Protein AF-A0A818DA77-F1 (afdb_monomer_lite)

Sequence (125 aa):
MYKDIGKHILSCLNCRKNKPSHRKPDGHLQSIEPPRGVWERLAMDYVGPVRQSKSAVYDNTSTTAAQFVLYDVFMIYGVPSEIITDNGRHFTSSLYTFLLKLADCCHVKTTPYNPQANGQCERQN

Secondary structure (DSSP, 8-state):
-HHHHHHHHHH-HHHHHS-S--SPPPPP--PPPPPSSTTSEEE-----S----TT------HHHHHHIIIIIIIHHH---SEEEE-S-TTTSSHHHHHHHHHTT-EEEEPPTT-GGGGHHHHTT-

pLDDT: mean 78.6, std 11.6, range [49.78, 92.31]

Radius of gyration: 21.3 Å; chains: 1; bounding box: 50×32×62 Å

Structure (mmCIF, N/CA/C/O backbone):
data_AF-A0A818DA77-F1
#
_entry.id   AF-A0A818DA77-F1
#
loop_
_atom_site.group_PDB
_atom_site.id
_atom_site.type_symbol
_atom_site.label_atom_id
_atom_site.label_alt_id
_atom_site.label_comp_id
_atom_site.label_asym_id
_atom_site.label_entity_id
_atom_site.label_seq_id
_atom_site.pdbx_PDB_ins_code
_atom_site.Cartn_x
_atom_site.Cartn_y
_atom_site.Cartn_z
_atom_site.occupancy
_atom_site.B_iso_or_equiv
_atom_site.auth_seq_id
_atom_site.auth_comp_id
_atom_site.auth_asym_id
_atom_site.auth_atom_id
_atom_site.pdbx_PDB_model_num
ATOM 1 N N . MET A 1 1 ? 25.062 1.513 -46.606 1.00 62.47 1 MET A N 1
ATOM 2 C CA . MET A 1 1 ? 25.651 2.617 -45.813 1.00 62.47 1 MET A CA 1
ATOM 3 C C . MET A 1 1 ? 24.972 2.791 -44.452 1.00 62.47 1 MET A C 1
ATOM 5 O O . MET A 1 1 ? 25.489 2.250 -43.489 1.00 62.47 1 MET A O 1
ATOM 9 N N . TYR A 1 2 ? 23.806 3.443 -44.320 1.00 79.38 2 TYR A N 1
ATOM 10 C CA . TYR A 1 2 ? 23.184 3.664 -42.992 1.00 79.38 2 TYR A CA 1
ATOM 11 C C . TYR A 1 2 ? 22.802 2.376 -42.236 1.00 79.38 2 TYR A C 1
ATOM 13 O O . TYR A 1 2 ? 22.918 2.315 -41.014 1.00 79.38 2 TYR A O 1
ATOM 21 N N . LYS A 1 3 ? 22.403 1.316 -42.953 1.00 82.12 3 LYS A N 1
ATOM 22 C CA . LYS A 1 3 ? 22.109 -0.001 -42.356 1.00 82.12 3 LYS A CA 1
ATOM 23 C C . LYS A 1 3 ? 23.347 -0.659 -41.734 1.00 82.12 3 LYS A C 1
ATOM 25 O O . LYS A 1 3 ? 23.236 -1.308 -40.697 1.00 82.12 3 LYS A O 1
ATOM 30 N N . ASP A 1 4 ? 24.512 -0.467 -42.341 1.00 84.62 4 ASP A N 1
ATOM 31 C CA . ASP A 1 4 ? 25.774 -1.071 -41.900 1.00 84.62 4 ASP A CA 1
ATOM 32 C C . ASP A 1 4 ? 26.322 -0.340 -40.671 1.00 84.62 4 ASP A C 1
ATOM 34 O O . ASP A 1 4 ? 26.752 -0.973 -39.709 1.00 84.62 4 ASP A O 1
ATOM 38 N N . ILE A 1 5 ? 26.167 0.989 -40.648 1.00 85.25 5 ILE A N 1
ATOM 39 C CA . ILE A 1 5 ? 26.428 1.827 -39.471 1.00 85.25 5 ILE A CA 1
ATOM 40 C C . ILE A 1 5 ? 25.542 1.381 -38.297 1.00 85.25 5 ILE A C 1
ATOM 42 O O . ILE A 1 5 ? 26.038 1.168 -37.192 1.00 85.25 5 ILE A O 1
ATOM 46 N N . GLY A 1 6 ? 24.244 1.160 -38.535 1.00 84.19 6 GLY A N 1
ATOM 47 C CA . GLY A 1 6 ? 23.321 0.665 -37.508 1.00 84.19 6 GLY A CA 1
ATOM 48 C C . GLY A 1 6 ? 23.731 -0.697 -36.935 1.00 84.19 6 GLY A C 1
ATOM 49 O O . GLY A 1 6 ? 23.748 -0.873 -35.717 1.00 84.19 6 GLY A O 1
ATOM 50 N N . LYS A 1 7 ? 24.130 -1.647 -37.792 1.00 88.69 7 LYS A N 1
ATOM 51 C CA . LYS A 1 7 ? 24.638 -2.961 -37.358 1.00 88.69 7 LYS A CA 1
ATOM 52 C C . LYS A 1 7 ? 25.914 -2.839 -36.524 1.00 88.69 7 LYS A C 1
ATOM 54 O O . LYS A 1 7 ? 26.025 -3.494 -35.490 1.00 88.69 7 LYS A O 1
ATOM 59 N N . HIS A 1 8 ? 26.841 -1.973 -36.931 1.00 88.69 8 HIS A N 1
ATOM 60 C CA . HIS A 1 8 ? 28.075 -1.735 -36.189 1.00 88.69 8 HIS A CA 1
ATOM 61 C C . HIS A 1 8 ? 27.794 -1.172 -34.786 1.00 88.69 8 HIS A C 1
ATOM 63 O O . HIS A 1 8 ? 28.271 -1.730 -33.796 1.00 88.69 8 HIS A O 1
ATOM 69 N N . ILE A 1 9 ? 26.931 -0.154 -34.679 1.00 84.06 9 ILE A N 1
ATOM 70 C CA . ILE A 1 9 ? 26.523 0.444 -33.396 1.00 84.06 9 ILE A CA 1
ATOM 71 C C . ILE A 1 9 ? 25.853 -0.594 -32.477 1.00 84.06 9 ILE A C 1
ATOM 73 O O . ILE A 1 9 ? 26.124 -0.609 -31.277 1.00 84.06 9 ILE A O 1
ATOM 77 N N . LEU A 1 10 ? 25.019 -1.489 -33.022 1.00 81.81 10 LEU A N 1
ATOM 78 C CA . LEU A 1 10 ? 24.379 -2.570 -32.256 1.00 81.81 10 LEU A CA 1
ATOM 79 C C . LEU A 1 10 ? 25.372 -3.643 -31.777 1.00 81.81 10 LEU A C 1
ATOM 81 O O . LEU A 1 10 ? 25.161 -4.244 -30.725 1.00 81.81 10 LEU A O 1
ATOM 85 N N . SER A 1 11 ? 26.449 -3.885 -32.524 1.00 88.69 11 SER A N 1
ATOM 86 C CA . SER A 1 11 ? 27.496 -4.846 -32.147 1.00 88.69 11 SER A CA 1
ATOM 87 C C . SER A 1 11 ? 28.537 -4.276 -31.170 1.00 88.69 11 SER A C 1
ATOM 89 O O . SER A 1 11 ? 29.180 -5.031 -30.443 1.00 88.69 11 SER A O 1
ATOM 91 N N . CYS A 1 12 ? 28.686 -2.950 -31.102 1.00 89.56 12 CYS A N 1
ATOM 92 C CA . CYS A 1 12 ? 29.706 -2.296 -30.287 1.00 89.56 12 CYS A CA 1
ATOM 93 C C . CYS A 1 12 ? 29.314 -2.220 -28.800 1.00 89.56 12 CYS A C 1
ATOM 95 O O . CYS A 1 12 ? 28.336 -1.574 -28.414 1.00 89.56 12 CYS A O 1
ATOM 97 N N . LEU A 1 13 ? 30.130 -2.829 -27.934 1.00 87.12 13 LEU A N 1
ATOM 98 C CA . LEU A 1 13 ? 29.914 -2.830 -26.483 1.00 87.12 13 LEU A CA 1
ATOM 99 C C . LEU A 1 13 ? 30.041 -1.435 -25.857 1.00 87.12 13 LEU A C 1
ATOM 101 O O . LEU A 1 13 ? 29.254 -1.100 -24.975 1.00 87.12 13 LEU A O 1
ATOM 105 N N . ASN A 1 14 ? 30.973 -0.604 -26.331 1.00 88.38 14 ASN A N 1
ATOM 106 C CA . ASN A 1 14 ? 31.145 0.763 -25.827 1.00 88.38 14 ASN A CA 1
ATOM 107 C C . ASN A 1 14 ? 29.932 1.638 -26.172 1.00 88.38 14 ASN A C 1
ATOM 109 O O . ASN A 1 14 ? 29.413 2.340 -25.307 1.00 88.38 14 ASN A O 1
ATOM 113 N N . CYS A 1 15 ? 29.416 1.529 -27.402 1.00 85.38 15 CYS A N 1
ATOM 114 C CA . CYS A 1 15 ? 28.208 2.242 -27.817 1.00 85.38 15 CYS A CA 1
ATOM 115 C C . CYS A 1 15 ? 26.971 1.790 -27.032 1.00 85.38 15 CYS A C 1
ATOM 117 O O . CYS A 1 15 ? 26.138 2.621 -26.690 1.00 85.38 15 CYS A O 1
ATOM 119 N N . ARG A 1 16 ? 26.847 0.492 -26.719 1.00 80.56 16 ARG A N 1
ATOM 120 C CA . ARG A 1 16 ? 25.731 -0.034 -25.915 1.00 80.56 16 ARG A CA 1
ATOM 121 C C . ARG A 1 16 ? 25.800 0.363 -24.441 1.00 80.56 16 ARG A C 1
ATOM 123 O O . ARG A 1 16 ? 24.749 0.544 -23.837 1.00 80.56 16 ARG A O 1
ATOM 130 N N . LYS A 1 17 ? 27.001 0.470 -23.865 1.00 82.69 17 LYS A N 1
ATOM 131 C CA . LYS A 1 17 ? 27.204 0.840 -22.454 1.00 82.69 17 LYS A CA 1
ATOM 132 C C . LYS A 1 17 ? 27.033 2.336 -22.191 1.00 82.69 17 LYS A C 1
ATOM 134 O O . LYS A 1 17 ? 26.520 2.687 -21.142 1.00 82.69 17 LYS A O 1
ATOM 139 N N . ASN A 1 18 ? 27.430 3.185 -23.138 1.00 84.38 18 ASN A N 1
ATOM 140 C CA . ASN A 1 18 ? 27.426 4.643 -22.972 1.00 84.38 18 ASN A CA 1
ATOM 141 C C . ASN A 1 18 ? 26.211 5.323 -23.626 1.00 84.38 18 ASN A C 1
ATOM 143 O O . ASN A 1 18 ? 26.198 6.541 -23.804 1.00 84.38 18 ASN A O 1
ATOM 147 N N . LYS A 1 19 ? 25.202 4.550 -24.049 1.00 81.00 19 LYS A N 1
ATOM 148 C CA . LYS A 1 19 ? 24.017 5.097 -24.712 1.00 81.00 19 LYS A CA 1
ATOM 149 C C . LYS A 1 19 ? 23.163 5.847 -23.680 1.00 81.00 19 LYS A C 1
ATOM 151 O O . LYS A 1 19 ? 22.780 5.247 -22.694 1.00 81.00 19 LYS A O 1
ATOM 156 N N . PRO A 1 20 ? 22.751 7.103 -23.901 1.00 75.44 20 PRO A N 1
ATOM 157 C CA . PRO A 1 20 ? 21.993 7.854 -22.892 1.00 75.44 20 PRO A CA 1
ATOM 158 C C . PRO A 1 20 ? 20.633 7.226 -22.530 1.00 75.44 20 PRO A C 1
ATOM 160 O O . PRO A 1 20 ? 20.151 7.403 -21.416 1.00 75.44 20 PRO A O 1
ATOM 163 N N . SER A 1 21 ? 20.022 6.454 -23.438 1.00 73.81 21 SER A N 1
ATOM 164 C CA . SER A 1 21 ? 18.797 5.694 -23.166 1.00 73.81 21 SER A CA 1
ATOM 165 C C . SER A 1 21 ? 19.046 4.190 -23.267 1.00 73.81 21 SER A C 1
ATOM 167 O O . SER A 1 21 ? 19.337 3.657 -24.344 1.00 73.81 21 SER A O 1
ATOM 169 N N . HIS A 1 22 ? 18.902 3.518 -22.126 1.00 66.25 22 HIS A N 1
ATOM 170 C CA . HIS A 1 22 ? 18.944 2.059 -21.992 1.00 66.25 22 HIS A CA 1
ATOM 171 C C . HIS A 1 22 ? 17.547 1.434 -21.889 1.00 66.25 22 HIS A C 1
ATOM 173 O O . HIS A 1 22 ? 17.423 0.209 -21.900 1.00 66.25 22 HIS A O 1
ATOM 179 N N . ARG A 1 23 ? 16.496 2.252 -21.766 1.00 66.62 23 ARG A N 1
ATOM 180 C CA . ARG A 1 23 ? 15.123 1.775 -21.590 1.00 66.62 23 ARG A CA 1
ATOM 181 C C . ARG A 1 23 ? 14.394 1.793 -22.925 1.00 66.62 23 ARG A C 1
ATOM 183 O O . ARG A 1 23 ? 14.625 2.654 -23.774 1.00 66.62 23 ARG A O 1
ATOM 190 N N . LYS A 1 24 ? 13.513 0.813 -23.113 1.00 69.75 24 LYS A N 1
ATOM 191 C CA . LYS A 1 24 ? 12.468 0.920 -24.135 1.00 69.75 24 LYS A CA 1
ATOM 192 C C . LYS A 1 24 ? 11.584 2.131 -23.787 1.00 69.75 24 LYS A C 1
ATOM 194 O O . LYS A 1 24 ? 11.567 2.508 -22.616 1.00 69.75 24 LYS A O 1
ATOM 199 N N . PRO A 1 25 ? 10.889 2.736 -24.767 1.00 71.88 25 PRO A N 1
ATOM 200 C CA . PRO A 1 25 ? 9.865 3.732 -24.471 1.00 71.88 25 PRO A CA 1
ATOM 201 C C . PRO A 1 25 ? 8.937 3.187 -23.391 1.00 71.88 25 PRO A C 1
ATOM 203 O O . PRO A 1 25 ? 8.613 1.993 -23.423 1.00 71.88 25 PRO A O 1
ATOM 206 N N . ASP A 1 26 ? 8.562 4.038 -22.440 1.00 70.19 26 ASP A N 1
ATOM 207 C CA . ASP A 1 26 ? 7.656 3.630 -21.378 1.00 70.19 26 ASP A CA 1
ATOM 208 C C . ASP A 1 26 ? 6.371 3.078 -22.002 1.00 70.19 26 ASP A C 1
ATOM 210 O O . ASP A 1 26 ? 5.862 3.589 -23.006 1.00 70.19 26 ASP A O 1
ATOM 214 N N . GLY A 1 27 ? 5.893 1.963 -21.449 1.00 67.62 27 GLY A N 1
ATOM 215 C CA . GLY A 1 27 ? 4.618 1.399 -21.864 1.00 67.62 27 GLY A CA 1
ATOM 216 C C . GLY A 1 27 ? 3.491 2.391 -21.587 1.00 67.62 27 GLY A C 1
ATOM 217 O O . GLY A 1 27 ? 3.609 3.260 -20.725 1.00 67.62 27 GLY A O 1
ATOM 218 N N . HIS A 1 28 ? 2.375 2.246 -22.300 1.00 71.06 28 HIS A N 1
ATOM 219 C CA . HIS A 1 28 ? 1.175 2.999 -21.956 1.00 71.06 28 HIS A CA 1
ATOM 220 C C . HIS A 1 28 ? 0.792 2.712 -20.505 1.00 71.06 28 HIS A C 1
ATOM 222 O O . HIS A 1 28 ? 0.826 1.557 -20.069 1.00 71.06 28 HIS A O 1
ATOM 228 N N . LEU A 1 29 ? 0.410 3.764 -19.783 1.00 59.34 29 LEU A N 1
ATOM 229 C CA . LEU A 1 29 ? -0.156 3.632 -18.452 1.00 59.34 29 LEU A CA 1
ATOM 230 C C . LEU A 1 29 ? -1.376 2.717 -18.516 1.00 59.34 29 LEU A C 1
ATOM 232 O O . LEU A 1 29 ? -2.400 3.070 -19.098 1.00 59.34 29 LEU A O 1
ATOM 236 N N . GLN A 1 30 ? -1.248 1.532 -17.927 1.00 62.53 30 GLN A N 1
ATOM 237 C CA . GLN A 1 30 ? -2.386 0.664 -17.669 1.00 62.53 30 GLN A CA 1
ATOM 238 C C . GLN A 1 30 ? -3.189 1.345 -16.564 1.00 62.53 30 GLN A C 1
ATOM 240 O O . GLN A 1 30 ? -2.739 1.425 -15.420 1.00 62.53 30 GLN A O 1
ATOM 245 N N . SER A 1 31 ? -4.333 1.922 -16.930 1.00 59.41 31 SER A N 1
ATOM 246 C CA . SER A 1 31 ? -5.241 2.498 -15.947 1.00 59.41 31 SER A CA 1
ATOM 247 C C . SER A 1 31 ? -5.724 1.377 -15.036 1.00 59.41 31 SER A C 1
ATOM 249 O O . SER A 1 31 ? -6.173 0.337 -15.514 1.00 59.41 31 SER A O 1
ATOM 251 N N . ILE A 1 32 ? -5.598 1.581 -13.729 1.00 68.06 32 ILE A N 1
ATOM 252 C CA . ILE A 1 32 ? -6.219 0.705 -12.745 1.00 68.06 32 ILE A CA 1
ATOM 253 C C . ILE A 1 32 ? -7.731 0.782 -12.978 1.00 68.06 32 ILE A C 1
ATOM 255 O O . ILE A 1 32 ? -8.301 1.871 -12.880 1.00 68.06 32 ILE A O 1
ATOM 259 N N . GLU A 1 33 ? -8.366 -0.348 -13.309 1.00 69.94 33 GLU A N 1
ATOM 260 C CA . GLU A 1 33 ? -9.817 -0.394 -13.516 1.00 69.94 33 GLU A CA 1
ATOM 261 C C . GLU A 1 33 ? -10.523 0.166 -12.278 1.00 69.94 33 GLU A C 1
ATOM 263 O O . GLU A 1 33 ? -10.199 -0.263 -11.170 1.00 69.94 33 GLU A O 1
ATOM 268 N N . PRO A 1 34 ? -11.452 1.123 -12.415 1.00 74.62 34 PRO A N 1
ATOM 269 C CA . PRO A 1 34 ? -12.158 1.660 -11.263 1.00 74.62 34 PRO A CA 1
ATOM 270 C C . PRO A 1 34 ? -12.928 0.540 -10.544 1.00 74.62 34 PRO A C 1
ATOM 272 O O . PRO A 1 34 ? -13.439 -0.368 -11.210 1.00 74.62 34 PRO A O 1
ATOM 275 N N . PRO A 1 35 ? -13.022 0.587 -9.204 1.00 81.69 35 PRO A N 1
ATOM 276 C CA . PRO A 1 35 ? -13.849 -0.359 -8.468 1.00 81.69 35 PRO A CA 1
ATOM 277 C C . PRO A 1 35 ? -15.305 -0.262 -8.943 1.00 81.69 35 PRO A C 1
ATOM 279 O O . PRO A 1 35 ? -15.806 0.818 -9.267 1.00 81.69 35 PRO A O 1
ATOM 282 N N . ARG A 1 36 ? -15.973 -1.411 -9.013 1.00 84.62 36 ARG A N 1
ATOM 283 C CA . ARG A 1 36 ? -17.367 -1.576 -9.439 1.00 84.62 36 ARG A CA 1
ATOM 284 C C . ARG A 1 36 ? -18.336 -1.350 -8.279 1.00 84.62 36 ARG A C 1
ATOM 286 O O . ARG A 1 36 ? -19.494 -1.014 -8.518 1.00 84.62 36 ARG A O 1
ATOM 293 N N . GLY A 1 37 ? -17.869 -1.540 -7.045 1.00 84.88 37 GLY A N 1
ATOM 294 C CA . GLY A 1 37 ? -18.637 -1.383 -5.816 1.00 84.88 37 GLY A CA 1
ATOM 295 C C . GLY A 1 37 ? -18.054 -0.355 -4.848 1.00 84.88 37 GLY A C 1
ATOM 296 O O . GLY A 1 37 ? -16.871 -0.010 -4.877 1.00 84.88 37 GLY A O 1
ATOM 297 N N . VAL A 1 38 ? -18.909 0.121 -3.943 1.00 86.25 38 VAL A N 1
ATOM 298 C CA . VAL A 1 38 ? -18.473 0.915 -2.788 1.00 86.25 38 VAL A CA 1
ATOM 299 C C . VAL A 1 38 ? -17.654 0.013 -1.866 1.00 86.25 38 VAL A C 1
ATOM 301 O O . VAL A 1 38 ? -18.037 -1.130 -1.635 1.00 86.25 38 VAL A O 1
ATOM 304 N N . TRP A 1 39 ? -16.542 0.533 -1.340 1.00 88.31 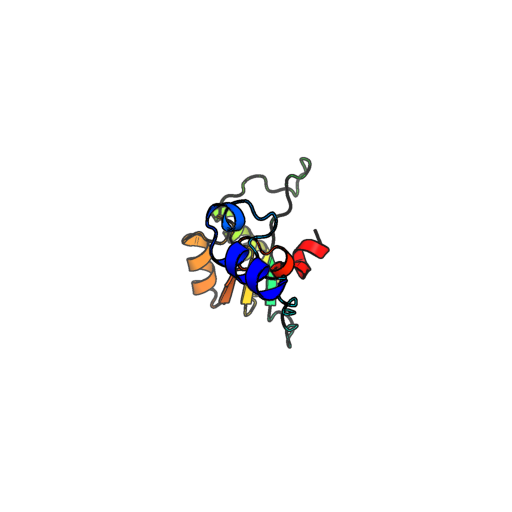39 TRP A N 1
ATOM 305 C CA . TRP A 1 39 ? -15.662 -0.182 -0.404 1.00 88.31 39 TRP A CA 1
ATOM 306 C C . TRP A 1 39 ? -14.990 -1.450 -0.965 1.00 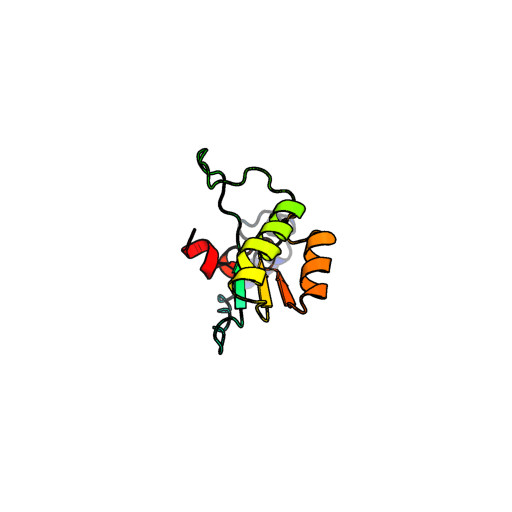88.31 39 TRP A C 1
ATOM 308 O O . TRP A 1 39 ? -14.418 -2.240 -0.221 1.00 88.31 39 TRP A O 1
ATOM 318 N N . GLU A 1 40 ? -15.006 -1.640 -2.286 1.00 87.62 40 GLU A N 1
ATOM 319 C CA . GLU A 1 40 ? -14.294 -2.747 -2.934 1.00 87.62 40 GLU A CA 1
ATOM 320 C C . GLU A 1 40 ? -12.780 -2.558 -2.816 1.00 87.62 40 GLU A C 1
ATOM 322 O O . GLU A 1 40 ? -12.067 -3.486 -2.453 1.00 87.62 40 GLU A O 1
ATOM 327 N N . ARG A 1 41 ? -12.301 -1.330 -3.046 1.00 88.12 41 ARG A N 1
ATOM 328 C CA . ARG A 1 41 ? -10.879 -0.995 -3.084 1.00 88.12 41 ARG A CA 1
ATOM 329 C C . ARG A 1 41 ? -10.569 0.244 -2.265 1.00 88.12 41 ARG A C 1
ATOM 331 O O . ARG A 1 41 ? -11.155 1.301 -2.494 1.00 88.12 41 ARG A O 1
ATOM 338 N N . LEU A 1 42 ? -9.568 0.131 -1.400 1.00 88.81 42 LEU A N 1
ATOM 339 C CA . LEU A 1 42 ? -8.989 1.246 -0.661 1.00 88.81 42 LEU A CA 1
ATOM 340 C C . LEU A 1 42 ? -7.525 1.427 -1.070 1.00 88.81 42 LEU A C 1
ATOM 342 O O . LEU A 1 42 ? -6.730 0.501 -0.968 1.00 88.81 42 LEU A O 1
ATOM 346 N N . ALA A 1 43 ? -7.150 2.616 -1.532 1.00 86.56 43 ALA A N 1
ATOM 347 C CA . ALA A 1 43 ? -5.750 2.950 -1.778 1.00 86.56 43 ALA A CA 1
ATOM 348 C C . ALA A 1 43 ? -5.200 3.737 -0.579 1.00 86.56 43 ALA A C 1
ATOM 350 O O . ALA A 1 43 ? -5.876 4.633 -0.072 1.00 86.56 43 ALA A O 1
ATOM 351 N N . MET A 1 44 ? -4.008 3.378 -0.101 1.00 85.12 44 MET A N 1
ATOM 352 C CA . MET A 1 44 ? -3.380 3.993 1.072 1.00 85.12 44 MET A CA 1
ATOM 353 C C . MET A 1 44 ? -1.926 4.365 0.789 1.00 85.12 44 MET A C 1
ATOM 355 O O . MET A 1 44 ? -1.194 3.601 0.156 1.00 85.12 44 MET A O 1
ATOM 359 N N . ASP A 1 45 ? -1.505 5.520 1.303 1.00 83.81 45 ASP A N 1
ATOM 360 C CA . ASP A 1 45 ? -0.141 6.023 1.170 1.00 83.81 45 ASP A CA 1
ATOM 361 C C . ASP A 1 45 ? 0.294 6.820 2.410 1.00 83.81 45 ASP A C 1
ATOM 363 O O . ASP A 1 45 ? -0.539 7.362 3.142 1.00 83.81 45 ASP A O 1
ATOM 367 N N . TYR A 1 46 ? 1.603 6.878 2.655 1.00 80.38 46 TYR A N 1
ATOM 368 C CA . TYR A 1 46 ? 2.188 7.719 3.694 1.00 80.38 46 TYR A CA 1
ATOM 369 C C . TYR A 1 46 ? 2.585 9.073 3.111 1.00 80.38 46 TYR A C 1
ATOM 371 O O . TYR A 1 46 ? 3.472 9.168 2.267 1.00 80.38 46 TYR A O 1
ATOM 379 N N . VAL A 1 47 ? 2.002 10.146 3.643 1.00 79.50 47 VAL A N 1
ATOM 380 C CA . VAL A 1 47 ? 2.408 11.512 3.300 1.00 79.50 47 VAL A CA 1
ATOM 381 C C . VAL A 1 47 ? 3.520 11.969 4.238 1.00 79.50 47 VAL A C 1
ATOM 383 O O . VAL A 1 47 ? 3.340 12.035 5.455 1.00 79.50 47 VAL A O 1
ATOM 386 N N . GLY A 1 48 ? 4.678 12.329 3.684 1.00 74.25 48 GLY A N 1
ATOM 387 C CA . GLY A 1 48 ? 5.773 12.867 4.483 1.00 74.25 48 GLY A CA 1
ATOM 388 C C . GLY A 1 48 ? 6.966 13.385 3.678 1.00 74.25 48 GLY A C 1
ATOM 389 O O . GLY A 1 48 ? 7.089 13.094 2.489 1.00 74.25 48 GLY A O 1
ATOM 390 N N . PRO A 1 49 ? 7.880 14.128 4.333 1.00 75.12 49 PRO A N 1
ATOM 391 C CA . PRO A 1 49 ?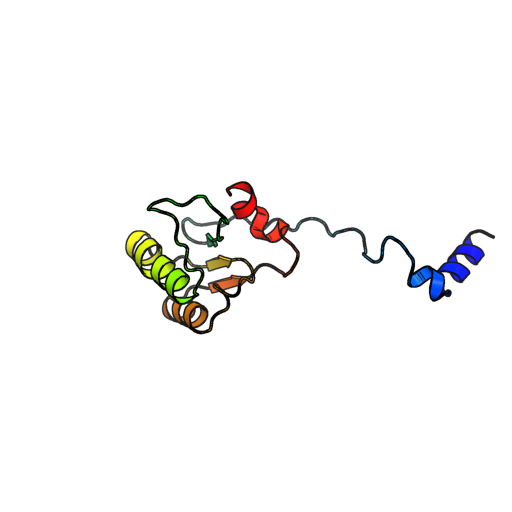 7.814 14.584 5.727 1.00 75.12 49 PRO A CA 1
ATOM 392 C C . PRO A 1 49 ? 6.899 15.812 5.902 1.00 75.12 49 PRO A C 1
ATOM 394 O O . PRO A 1 49 ? 6.991 16.781 5.152 1.00 75.12 49 PRO A O 1
ATOM 397 N N . VAL A 1 50 ? 6.042 15.799 6.928 1.00 78.06 50 VAL A N 1
ATOM 398 C CA . VAL A 1 50 ? 5.124 16.908 7.255 1.00 78.06 50 VAL A CA 1
ATOM 399 C C . VAL A 1 50 ? 5.592 17.698 8.483 1.00 78.06 50 VAL A C 1
ATOM 401 O O . VAL A 1 50 ? 6.320 17.185 9.335 1.00 78.06 50 VAL A O 1
ATOM 404 N N . ARG A 1 51 ? 5.180 18.971 8.587 1.00 75.12 51 ARG A N 1
ATOM 405 C CA . ARG A 1 51 ? 5.442 19.802 9.777 1.00 75.12 51 ARG A CA 1
ATOM 406 C C . ARG A 1 51 ? 4.766 19.200 11.005 1.00 75.12 51 ARG A C 1
ATOM 408 O O . ARG A 1 51 ? 3.687 18.619 10.899 1.00 75.12 51 ARG A O 1
ATOM 415 N N . GLN A 1 52 ? 5.382 19.392 12.171 1.00 68.62 52 GLN A N 1
ATOM 416 C CA . GLN A 1 52 ? 4.859 18.798 13.389 1.00 68.62 52 GLN A CA 1
ATOM 417 C C . GLN A 1 52 ? 3.451 19.322 13.722 1.00 68.62 52 GLN A C 1
ATOM 419 O O . GLN A 1 52 ? 3.245 20.524 13.880 1.00 68.62 52 GLN A O 1
ATOM 424 N N . SER A 1 53 ? 2.484 18.413 13.835 1.00 71.19 53 SER A N 1
ATOM 425 C CA . SER A 1 53 ? 1.111 18.671 14.270 1.00 71.19 53 SER A CA 1
ATOM 426 C C . SER A 1 53 ? 0.587 17.518 15.137 1.00 71.19 53 SER A C 1
ATOM 428 O O . SER A 1 53 ? 1.215 16.461 15.217 1.00 71.19 53 SER A O 1
ATOM 430 N N . LYS A 1 54 ? -0.568 17.712 15.791 1.00 67.88 54 LYS A N 1
ATOM 431 C CA . LYS A 1 54 ? -1.220 16.677 16.619 1.00 67.88 54 LYS A CA 1
ATOM 432 C C . LYS A 1 54 ? -1.693 15.459 15.814 1.00 67.88 54 LYS A C 1
ATOM 434 O O . LYS A 1 54 ? -1.822 14.388 16.389 1.00 67.88 54 LYS A O 1
ATOM 439 N N . SER A 1 55 ? -1.951 15.632 14.518 1.00 67.12 55 SER A N 1
ATOM 440 C CA . SER A 1 55 ? -2.458 14.577 13.629 1.00 67.12 55 SER A CA 1
ATOM 441 C C . SER A 1 55 ? -1.353 13.862 12.851 1.00 67.12 55 SER A C 1
ATOM 443 O O . SER A 1 55 ? -1.628 12.895 12.151 1.00 67.12 55 SER A O 1
ATOM 445 N N . ALA A 1 56 ? -0.109 14.340 12.934 1.00 61.94 56 ALA A N 1
ATOM 446 C CA . ALA A 1 56 ? 1.014 13.708 12.262 1.00 61.94 56 ALA A CA 1
ATOM 447 C C . ALA A 1 56 ? 1.545 12.547 13.112 1.00 61.94 56 ALA A C 1
ATOM 449 O O . ALA A 1 56 ? 1.950 12.728 14.261 1.00 61.94 56 ALA A O 1
ATOM 450 N N . VAL A 1 57 ? 1.556 11.356 12.520 1.00 66.88 57 VAL A N 1
ATOM 451 C CA . VAL A 1 57 ? 2.202 10.169 13.079 1.00 66.88 57 VAL A CA 1
ATOM 452 C C . VAL A 1 57 ? 3.657 10.171 12.613 1.00 66.88 57 VAL A C 1
ATOM 454 O O . VAL A 1 57 ? 3.923 10.089 11.419 1.00 66.88 57 VAL A O 1
ATOM 457 N N . TYR A 1 58 ? 4.604 10.295 13.546 1.00 63.47 58 TYR A N 1
ATOM 458 C CA . TYR A 1 58 ? 6.045 10.333 13.228 1.00 63.47 58 TYR A CA 1
ATOM 459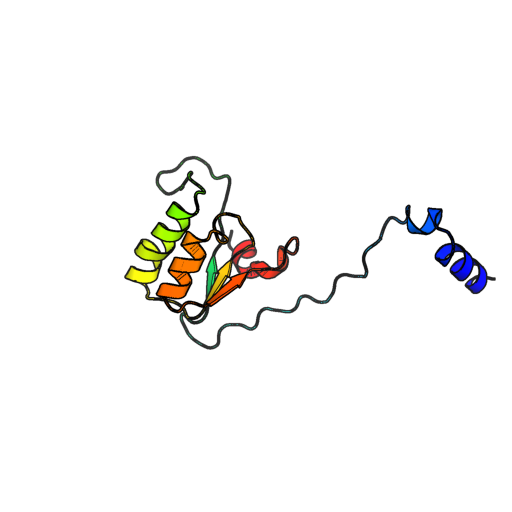 C C . TYR A 1 58 ? 6.709 8.961 13.271 1.00 63.47 58 TYR A C 1
ATOM 461 O O . TYR A 1 58 ? 7.851 8.814 12.835 1.00 63.47 58 TYR A O 1
ATOM 469 N N . ASP A 1 59 ? 6.019 7.972 13.837 1.00 69.50 59 ASP A N 1
ATOM 470 C CA . ASP A 1 59 ? 6.510 6.610 13.879 1.00 69.50 59 ASP A CA 1
ATOM 471 C C . ASP A 1 59 ? 6.012 5.871 12.644 1.00 69.50 59 ASP A C 1
ATOM 473 O O . ASP A 1 59 ? 4.855 5.456 12.558 1.00 69.50 59 ASP A O 1
ATOM 477 N N . ASN A 1 60 ? 6.912 5.705 11.682 1.00 68.06 60 ASN A N 1
ATOM 478 C CA . ASN A 1 60 ? 6.620 4.957 10.475 1.00 68.06 60 ASN A CA 1
ATOM 479 C C . ASN A 1 60 ? 6.585 3.441 10.748 1.00 68.06 60 ASN A C 1
ATOM 481 O O . ASN A 1 60 ? 6.532 2.664 9.817 1.00 68.06 60 ASN A O 1
ATOM 485 N N . THR A 1 61 ? 6.645 2.935 11.979 1.00 80.25 61 THR A N 1
ATOM 486 C CA . THR A 1 61 ? 6.679 1.482 12.212 1.00 80.25 61 THR A CA 1
ATOM 487 C C . THR A 1 61 ? 5.427 0.764 11.680 1.00 80.25 61 THR A C 1
ATOM 489 O O . THR A 1 61 ? 4.306 1.267 11.723 1.00 80.25 61 THR A O 1
ATOM 492 N N . SER A 1 62 ? 5.600 -0.469 11.189 1.00 80.31 62 SER A N 1
ATOM 493 C CA . SER A 1 62 ? 4.486 -1.272 10.656 1.00 80.31 62 SER A CA 1
ATOM 494 C C . SER A 1 62 ? 3.387 -1.610 11.676 1.00 80.31 62 SER A C 1
ATOM 496 O O . SER A 1 62 ? 2.263 -1.921 11.293 1.00 80.31 62 SER A O 1
ATOM 498 N N . THR A 1 63 ? 3.694 -1.534 12.973 1.00 84.62 63 THR A N 1
ATOM 499 C CA . THR A 1 63 ? 2.721 -1.648 14.067 1.00 84.62 63 THR A CA 1
ATOM 500 C C . THR A 1 63 ? 1.729 -0.497 14.039 1.00 84.62 63 THR A C 1
ATOM 502 O O . THR A 1 63 ? 0.533 -0.725 14.174 1.00 84.62 63 THR A O 1
ATOM 505 N N . THR A 1 64 ? 2.214 0.720 13.810 1.00 85.31 64 THR A N 1
ATOM 506 C CA . THR A 1 64 ? 1.394 1.927 13.756 1.00 85.31 64 THR A CA 1
ATOM 507 C C . THR A 1 64 ? 0.497 1.909 12.524 1.00 85.31 64 THR A C 1
ATOM 509 O O . THR A 1 64 ? -0.693 2.185 12.630 1.00 85.31 64 THR A O 1
ATOM 512 N N . A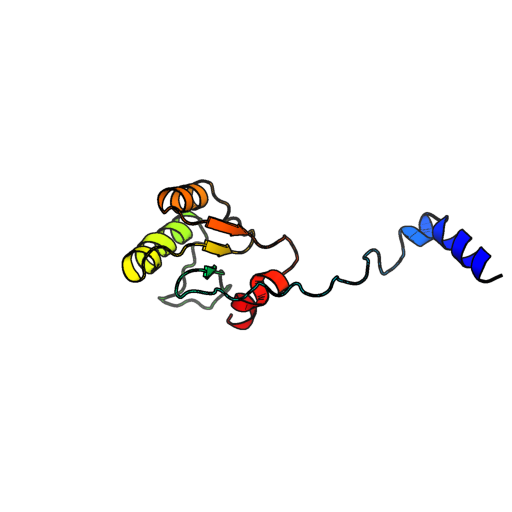LA A 1 65 ? 1.036 1.476 11.376 1.00 85.94 65 ALA A N 1
ATOM 513 C CA . ALA A 1 65 ? 0.254 1.251 10.157 1.00 85.94 65 ALA A CA 1
ATOM 514 C C . ALA A 1 65 ? -0.889 0.248 10.389 1.00 85.94 65 ALA A C 1
ATOM 516 O O . ALA A 1 65 ? -2.033 0.488 10.010 1.00 85.94 65 ALA A O 1
ATOM 517 N N . ALA A 1 66 ? -0.583 -0.878 11.037 1.00 87.38 66 ALA A N 1
ATOM 518 C CA . ALA A 1 66 ? -1.557 -1.917 11.346 1.00 87.38 66 ALA A CA 1
ATOM 519 C C . ALA A 1 66 ? -2.622 -1.455 12.353 1.00 87.38 66 ALA A C 1
ATOM 521 O O . ALA A 1 66 ? -3.799 -1.752 12.169 1.00 87.38 66 ALA A O 1
ATOM 522 N N . GLN A 1 67 ? -2.228 -0.714 13.393 1.00 89.12 67 GLN A N 1
ATOM 523 C CA . GLN A 1 67 ? -3.159 -0.137 14.364 1.00 89.12 67 GLN A CA 1
ATOM 524 C C . GLN A 1 67 ? -4.118 0.844 13.697 1.00 89.12 67 GLN A C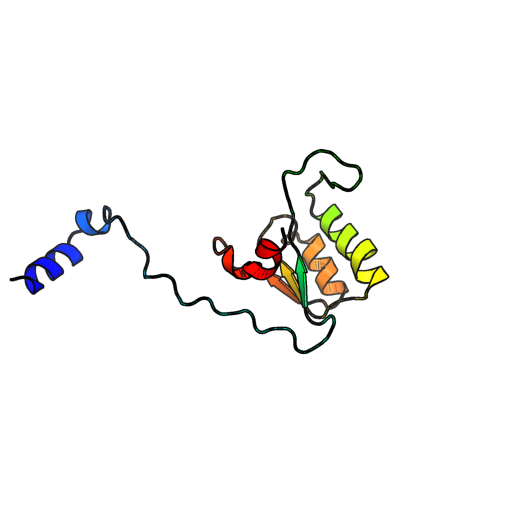 1
ATOM 526 O O . GLN A 1 67 ? -5.321 0.733 13.911 1.00 89.12 67 GLN A O 1
ATOM 531 N N . PHE A 1 68 ? -3.602 1.737 12.852 1.00 88.56 68 PHE A N 1
ATOM 532 C CA . PHE A 1 68 ? -4.423 2.686 12.108 1.00 88.56 68 PHE A CA 1
ATOM 533 C C . PHE A 1 68 ? -5.441 1.972 11.210 1.00 88.56 68 PHE A C 1
ATOM 535 O O . PHE A 1 68 ? -6.638 2.234 11.280 1.00 88.56 68 PHE A O 1
ATOM 542 N N . VAL A 1 69 ? -4.992 0.998 10.411 1.00 90.00 69 VAL A N 1
ATOM 543 C CA . VAL A 1 69 ? -5.895 0.217 9.550 1.00 90.00 69 VAL A CA 1
ATOM 544 C C . VAL A 1 69 ? -6.967 -0.505 10.366 1.00 90.00 69 VAL A C 1
ATOM 546 O O . VAL A 1 69 ? -8.124 -0.548 9.963 1.00 90.00 69 VAL A O 1
ATOM 549 N N . LEU A 1 70 ? -6.620 -1.050 11.529 1.00 89.94 70 LEU A N 1
ATOM 550 C CA . LEU A 1 70 ? -7.581 -1.774 12.349 1.00 89.94 70 LEU A CA 1
ATOM 551 C C . LEU A 1 70 ? -8.595 -0.842 13.028 1.00 89.94 70 LEU A C 1
ATOM 553 O O . LEU A 1 70 ? -9.800 -1.024 12.863 1.00 89.94 70 LEU A O 1
ATOM 557 N N . TYR A 1 71 ? -8.114 0.128 13.805 1.00 90.50 71 TYR A N 1
ATOM 558 C CA . TYR A 1 71 ? -8.951 0.951 14.679 1.00 90.50 71 TYR A CA 1
ATOM 559 C C . TYR A 1 71 ? -9.619 2.108 13.942 1.00 90.50 71 TYR A C 1
ATOM 561 O O . TYR A 1 71 ? -10.796 2.371 14.170 1.00 90.50 71 TYR A O 1
ATOM 569 N N . ASP A 1 72 ? -8.892 2.775 13.048 1.00 89.69 72 ASP A N 1
ATOM 570 C CA . ASP A 1 72 ? -9.370 3.992 12.389 1.00 89.69 72 ASP A CA 1
ATOM 571 C C . ASP A 1 72 ? -10.042 3.710 11.039 1.00 89.69 72 ASP A C 1
ATOM 573 O O . ASP A 1 72 ? -10.797 4.543 10.538 1.00 89.69 72 ASP A O 1
ATOM 577 N N . VAL A 1 73 ? -9.806 2.532 10.446 1.00 90.31 73 VAL A N 1
ATOM 578 C CA . VAL A 1 73 ? -10.415 2.150 9.162 1.00 90.31 73 VAL A CA 1
ATOM 579 C C . VAL A 1 73 ? -11.409 1.002 9.335 1.00 90.31 73 VAL A C 1
ATOM 581 O O . VAL A 1 73 ? -12.608 1.200 9.142 1.00 90.31 73 VAL A O 1
ATOM 584 N N . PHE A 1 74 ? -10.955 -0.187 9.735 1.00 92.31 74 PHE A N 1
ATOM 585 C CA . PHE A 1 74 ? -11.797 -1.390 9.730 1.00 92.31 74 PHE A CA 1
ATOM 586 C C . PHE A 1 74 ? -12.929 -1.339 10.751 1.00 92.31 74 PHE A C 1
ATOM 588 O O . PHE A 1 74 ? -14.048 -1.734 10.435 1.00 92.31 74 PHE A O 1
ATOM 595 N N . MET A 1 75 ? -12.673 -0.832 11.958 1.00 91.19 75 MET A N 1
ATOM 596 C CA . MET A 1 75 ? -13.712 -0.727 12.987 1.00 91.19 75 MET A CA 1
ATOM 597 C C . MET A 1 75 ? -14.761 0.352 12.692 1.00 91.19 75 MET A C 1
ATOM 599 O O . MET A 1 75 ? -15.872 0.260 13.210 1.00 91.19 75 MET A O 1
ATOM 603 N N . ILE A 1 76 ? -14.433 1.357 11.874 1.00 91.62 76 ILE A N 1
ATOM 604 C CA . ILE A 1 76 ? -15.335 2.478 11.571 1.00 91.62 76 ILE A CA 1
ATOM 605 C C . ILE A 1 76 ? -16.133 2.215 10.291 1.00 91.62 76 ILE A C 1
ATOM 607 O O . ILE A 1 76 ? -17.347 2.403 10.268 1.00 91.62 76 ILE A O 1
ATOM 611 N N . TYR A 1 77 ? -15.455 1.777 9.231 1.00 90.44 77 TYR A N 1
ATOM 612 C CA . TYR A 1 77 ? -16.028 1.671 7.886 1.00 90.44 77 TYR A CA 1
ATOM 613 C C . TYR A 1 77 ? -16.233 0.222 7.425 1.00 90.44 77 TYR A C 1
ATOM 615 O O . TYR A 1 77 ? -16.903 -0.014 6.422 1.00 90.44 77 TYR A O 1
ATOM 623 N N . GLY A 1 78 ? -15.691 -0.752 8.161 1.00 91.06 78 GLY A N 1
ATOM 624 C CA . GLY A 1 78 ? -15.656 -2.159 7.767 1.00 91.06 78 GLY A CA 1
ATOM 625 C C . GLY A 1 78 ? -14.398 -2.522 6.978 1.00 91.06 78 GLY A C 1
ATOM 626 O O . GLY A 1 78 ? -13.549 -1.682 6.677 1.00 91.06 78 GLY A O 1
ATOM 627 N N . VAL A 1 79 ? -14.268 -3.799 6.622 1.00 91.56 79 VAL A N 1
ATOM 628 C CA . VAL A 1 79 ? -13.105 -4.307 5.879 1.00 91.56 79 VAL A CA 1
ATOM 629 C C . VAL A 1 79 ? -13.359 -4.204 4.367 1.00 91.56 79 VAL A C 1
ATOM 631 O O . VAL A 1 79 ? -14.386 -4.705 3.906 1.00 91.56 79 VAL A O 1
ATOM 634 N N . PRO A 1 80 ? -12.478 -3.544 3.592 1.00 91.81 80 PRO A N 1
ATOM 635 C CA . PRO A 1 80 ? -12.588 -3.500 2.137 1.00 91.81 80 PRO A CA 1
ATOM 636 C C . PRO A 1 80 ? -12.162 -4.834 1.514 1.00 91.81 80 PRO A C 1
ATOM 638 O O . PRO A 1 80 ? -11.419 -5.603 2.121 1.00 91.81 80 PRO A O 1
ATOM 641 N N . SER A 1 81 ? -12.589 -5.108 0.279 1.00 90.12 81 SER A N 1
ATOM 642 C CA . SER A 1 81 ? -12.188 -6.344 -0.413 1.00 90.12 81 SER A CA 1
ATOM 643 C C . SER A 1 81 ? -10.695 -6.353 -0.758 1.00 90.12 81 SER A C 1
ATOM 645 O O . SER A 1 81 ? -10.031 -7.388 -0.658 1.00 90.12 81 SER A O 1
ATOM 647 N N . GLU A 1 82 ? -10.145 -5.198 -1.133 1.00 89.19 82 GLU A N 1
ATOM 648 C CA . GLU A 1 82 ? -8.722 -5.046 -1.411 1.00 89.19 82 GLU A CA 1
ATOM 649 C C . GLU A 1 82 ? -8.146 -3.704 -0.942 1.00 89.19 82 GLU A C 1
ATOM 651 O O . GLU A 1 82 ? -8.792 -2.653 -0.996 1.00 89.19 82 GLU A O 1
ATOM 656 N N . ILE A 1 83 ? -6.881 -3.743 -0.522 1.00 89.62 83 ILE A N 1
ATOM 657 C CA . ILE A 1 83 ? -6.077 -2.566 -0.203 1.00 89.62 83 ILE A CA 1
ATOM 658 C C . ILE A 1 83 ? -4.904 -2.483 -1.172 1.00 89.62 83 ILE A C 1
ATOM 660 O O . ILE A 1 83 ? -4.146 -3.445 -1.325 1.00 89.62 83 ILE A O 1
ATOM 664 N N . ILE A 1 84 ? -4.730 -1.313 -1.785 1.00 86.62 84 ILE A N 1
ATOM 665 C CA . ILE A 1 84 ? -3.578 -0.979 -2.621 1.00 86.62 84 ILE A CA 1
ATOM 666 C C . ILE A 1 84 ? -2.612 -0.107 -1.826 1.00 86.62 84 ILE A C 1
ATOM 668 O O . ILE A 1 84 ? -2.994 0.962 -1.354 1.00 86.62 84 ILE A O 1
ATOM 672 N N . THR A 1 85 ? -1.352 -0.532 -1.723 1.00 86.56 85 THR A N 1
ATOM 673 C CA . THR A 1 85 ? -0.275 0.283 -1.136 1.00 86.56 85 THR A CA 1
ATOM 674 C C . THR A 1 85 ? 0.977 0.267 -2.003 1.00 86.56 85 THR A C 1
ATOM 676 O O . THR A 1 85 ? 1.143 -0.571 -2.897 1.00 86.56 85 THR A O 1
ATOM 679 N N . ASP A 1 86 ? 1.910 1.162 -1.693 1.00 81.88 86 ASP A N 1
ATOM 680 C CA . ASP A 1 86 ? 3.272 1.065 -2.198 1.00 81.88 86 ASP A CA 1
ATOM 681 C C . ASP A 1 86 ? 4.036 -0.132 -1.588 1.00 81.88 86 ASP A C 1
ATOM 683 O O . ASP A 1 86 ? 3.552 -0.855 -0.708 1.00 81.88 86 ASP A O 1
ATOM 687 N N . ASN A 1 87 ? 5.256 -0.367 -2.080 1.00 78.31 87 ASN A N 1
ATOM 688 C CA . ASN A 1 87 ? 6.168 -1.382 -1.538 1.00 78.31 87 ASN A CA 1
ATOM 689 C C . ASN A 1 87 ? 6.948 -0.887 -0.302 1.00 78.31 87 ASN A C 1
ATOM 691 O O . ASN A 1 87 ? 8.039 -1.391 -0.011 1.00 78.31 87 ASN A O 1
ATOM 695 N N . GLY A 1 88 ? 6.416 0.091 0.434 1.00 79.62 88 GLY A N 1
ATOM 696 C CA . GLY A 1 88 ? 7.008 0.582 1.666 1.00 79.62 88 GLY A CA 1
ATOM 697 C C . GLY A 1 88 ? 7.210 -0.541 2.690 1.00 79.62 88 GLY A C 1
ATOM 698 O O . GLY A 1 88 ? 6.430 -1.494 2.796 1.00 79.62 88 GLY A O 1
ATOM 699 N N . ARG A 1 89 ? 8.273 -0.438 3.499 1.00 79.00 89 ARG A N 1
ATOM 700 C CA . ARG A 1 89 ? 8.586 -1.427 4.559 1.00 79.00 89 ARG A CA 1
ATOM 701 C C . ARG A 1 89 ? 7.462 -1.575 5.591 1.00 79.00 89 ARG A C 1
ATOM 703 O O . ARG A 1 89 ? 7.354 -2.593 6.267 1.00 79.00 89 ARG A O 1
ATOM 710 N N . HIS A 1 90 ? 6.627 -0.553 5.691 1.00 80.81 90 HIS A N 1
ATOM 711 C CA . HIS A 1 90 ? 5.552 -0.420 6.665 1.00 80.81 90 HIS A CA 1
ATOM 712 C C . HIS A 1 90 ? 4.322 -1.243 6.267 1.00 80.81 90 HIS A C 1
ATOM 714 O O . HIS A 1 90 ? 3.683 -1.825 7.138 1.00 80.81 90 HIS A O 1
ATOM 720 N N . PHE A 1 91 ? 4.088 -1.401 4.959 1.00 78.44 91 PHE A N 1
ATOM 721 C CA . PHE A 1 91 ? 3.023 -2.235 4.393 1.00 78.44 91 PHE A CA 1
ATOM 722 C C . PHE A 1 91 ? 3.488 -3.645 4.009 1.00 78.44 91 PHE A C 1
ATOM 724 O O . PHE A 1 91 ? 2.677 -4.515 3.721 1.00 78.44 91 PHE A O 1
ATOM 731 N N . THR A 1 92 ? 4.795 -3.910 4.004 1.00 78.19 92 THR A N 1
ATOM 732 C CA . THR A 1 92 ? 5.352 -5.229 3.645 1.00 78.19 92 THR A CA 1
ATOM 733 C C . THR A 1 92 ? 5.732 -6.084 4.851 1.00 78.19 92 THR A C 1
ATOM 735 O O . THR A 1 92 ? 6.256 -7.187 4.681 1.00 78.19 92 THR A O 1
ATOM 738 N N . SER A 1 93 ? 5.476 -5.612 6.073 1.00 85.38 93 SER A N 1
ATOM 739 C CA . SER A 1 93 ? 5.819 -6.366 7.276 1.00 85.38 93 SER A CA 1
ATOM 740 C C . SER A 1 93 ? 4.968 -7.632 7.425 1.00 85.38 93 SER A C 1
ATOM 742 O O . SER A 1 93 ? 3.832 -7.722 6.945 1.00 85.38 93 SER A O 1
ATOM 744 N N . SER A 1 94 ? 5.520 -8.625 8.127 1.00 87.38 94 SER A N 1
ATOM 745 C CA . SER A 1 94 ? 4.809 -9.867 8.449 1.00 87.38 94 SER A CA 1
ATOM 746 C C . SER A 1 94 ? 3.547 -9.603 9.266 1.00 87.38 94 SER A C 1
ATOM 748 O O . SER A 1 94 ? 2.527 -10.238 9.020 1.00 87.38 94 SER A O 1
ATOM 750 N N . LEU A 1 95 ? 3.602 -8.635 10.186 1.00 88.56 95 LEU A N 1
ATOM 751 C CA . LEU A 1 95 ? 2.471 -8.215 11.009 1.00 88.56 95 LEU A CA 1
ATOM 752 C C . LEU A 1 95 ? 1.342 -7.654 10.144 1.00 88.56 95 LEU A C 1
ATOM 754 O O . LEU A 1 95 ? 0.210 -8.116 10.256 1.00 88.56 95 LEU A O 1
ATOM 758 N N . TYR A 1 96 ? 1.649 -6.707 9.255 1.00 88.00 96 TYR A N 1
ATOM 759 C CA . TYR A 1 96 ? 0.645 -6.081 8.393 1.00 88.00 96 TYR A CA 1
ATOM 760 C C . TYR A 1 96 ? 0.014 -7.108 7.444 1.00 88.00 96 TYR A C 1
ATOM 762 O O . TYR A 1 96 ? -1.205 -7.211 7.339 1.00 88.00 96 TYR A O 1
ATOM 770 N N . THR A 1 97 ? 0.846 -7.963 6.845 1.00 86.69 97 THR A N 1
ATOM 771 C CA . THR A 1 97 ? 0.379 -9.060 5.985 1.00 86.69 97 THR A CA 1
ATOM 772 C C . THR A 1 97 ? -0.513 -10.044 6.750 1.00 86.69 97 THR A C 1
ATOM 774 O O . THR A 1 97 ? -1.497 -10.542 6.208 1.00 86.69 97 THR A O 1
ATOM 777 N N . PHE A 1 98 ? -0.171 -10.358 8.002 1.00 90.38 98 PHE A N 1
ATOM 778 C CA . PHE A 1 98 ? -0.963 -11.253 8.844 1.00 90.38 98 PHE A CA 1
ATOM 779 C C . PHE A 1 98 ? -2.311 -10.635 9.222 1.00 90.38 98 PHE A C 1
ATOM 781 O O . PHE A 1 98 ? -3.328 -11.317 9.147 1.00 90.38 98 PHE A O 1
ATOM 788 N N . LEU A 1 99 ? -2.331 -9.342 9.552 1.00 90.81 99 LEU A N 1
ATOM 789 C CA . LEU A 1 99 ? -3.558 -8.604 9.838 1.00 90.81 99 LEU A CA 1
ATOM 790 C C . LEU A 1 99 ? -4.514 -8.623 8.644 1.00 90.81 99 LEU A C 1
ATOM 792 O O . LEU A 1 99 ? -5.680 -8.969 8.812 1.00 90.81 99 LEU A O 1
ATOM 796 N N . LEU A 1 100 ? -4.026 -8.312 7.440 1.00 90.81 100 LEU A N 1
ATOM 797 C CA . LEU A 1 100 ? -4.868 -8.309 6.240 1.00 90.81 100 LEU A CA 1
ATOM 798 C C . LEU A 1 100 ? -5.414 -9.700 5.910 1.00 90.81 100 LEU A C 1
ATOM 800 O O . LEU A 1 100 ? -6.581 -9.827 5.555 1.00 90.81 100 LEU A O 1
ATOM 804 N N . LYS A 1 101 ? -4.615 -10.752 6.121 1.00 90.69 101 LYS A N 1
ATOM 805 C CA . LYS A 1 101 ? -5.087 -12.138 5.992 1.00 90.69 101 LYS A CA 1
ATOM 806 C C . LYS A 1 101 ? -6.171 -12.493 7.006 1.00 90.69 101 LYS A C 1
ATOM 808 O O . LYS A 1 101 ? -7.117 -13.176 6.642 1.00 90.69 101 LYS A O 1
ATOM 813 N N . LEU A 1 102 ? -6.038 -12.059 8.261 1.00 91.56 102 LEU A N 1
ATOM 814 C CA . LEU A 1 102 ? -7.067 -12.286 9.282 1.00 91.56 102 LEU A CA 1
ATOM 815 C C . LEU A 1 102 ? -8.369 -11.548 8.967 1.00 91.56 102 LEU A C 1
ATOM 817 O O . LEU A 1 102 ? -9.441 -12.049 9.286 1.00 91.56 102 LEU A O 1
ATOM 821 N N . ALA A 1 103 ? -8.264 -10.371 8.356 1.00 90.00 103 ALA A N 1
ATOM 822 C CA . ALA A 1 103 ? -9.408 -9.573 7.945 1.00 90.00 103 ALA A CA 1
ATOM 823 C C . ALA A 1 103 ? -10.046 -10.052 6.624 1.00 90.00 103 ALA A C 1
ATOM 825 O O . ALA A 1 103 ? -11.052 -9.487 6.220 1.00 90.00 103 ALA A O 1
ATOM 826 N N . ASP A 1 104 ? -9.483 -11.070 5.961 1.00 91.62 104 ASP A N 1
ATOM 827 C CA . ASP A 1 104 ? -9.876 -11.515 4.613 1.00 91.62 104 ASP A CA 1
ATOM 828 C C . ASP A 1 104 ? -9.795 -10.397 3.550 1.00 91.62 104 ASP A C 1
ATOM 830 O O . ASP A 1 104 ? -10.592 -10.309 2.621 1.00 91.62 104 ASP A O 1
ATOM 834 N N . CYS A 1 105 ? -8.800 -9.515 3.694 1.00 89.44 105 CYS A N 1
ATOM 835 C CA . CYS A 1 105 ? -8.544 -8.403 2.784 1.00 89.44 105 CYS A CA 1
ATOM 836 C C . CYS A 1 105 ? -7.367 -8.725 1.853 1.00 89.44 105 CYS A C 1
ATOM 838 O O . CYS A 1 105 ? -6.258 -9.041 2.301 1.00 89.44 105 CYS A O 1
ATOM 840 N N . CYS A 1 106 ? -7.562 -8.570 0.541 1.00 88.06 106 CYS A N 1
ATOM 841 C CA . CYS A 1 106 ? -6.486 -8.741 -0.432 1.00 88.06 106 CYS A CA 1
ATOM 842 C C . CYS A 1 106 ? -5.504 -7.563 -0.382 1.00 88.06 106 CYS A C 1
ATOM 844 O O . CYS A 1 106 ? -5.905 -6.407 -0.488 1.00 88.06 106 CYS A O 1
ATOM 846 N N . HIS A 1 107 ? -4.201 -7.840 -0.267 1.00 88.50 107 HIS A N 1
ATOM 847 C CA . HIS A 1 107 ? -3.166 -6.802 -0.339 1.00 88.50 107 HIS A CA 1
ATOM 848 C C . HIS A 1 107 ? -2.529 -6.754 -1.724 1.00 88.50 107 HIS A C 1
ATOM 850 O O . HIS A 1 107 ? -1.808 -7.674 -2.120 1.00 88.50 107 HIS A O 1
ATOM 856 N N . VAL A 1 108 ? -2.759 -5.663 -2.447 1.00 83.75 108 VAL A N 1
ATOM 857 C CA . VAL A 1 108 ? -2.173 -5.405 -3.761 1.00 83.75 108 VAL A CA 1
ATOM 858 C C . VAL A 1 108 ? -1.054 -4.381 -3.600 1.00 83.75 108 VAL A C 1
ATOM 860 O O . VAL A 1 108 ? -1.255 -3.278 -3.102 1.00 83.75 108 VAL A O 1
ATOM 863 N N . LYS A 1 109 ? 0.154 -4.741 -4.033 1.00 79.88 109 LYS A N 1
ATOM 864 C CA . LYS A 1 109 ? 1.324 -3.860 -3.955 1.00 79.88 109 LYS A CA 1
ATOM 865 C C . LYS A 1 109 ? 1.654 -3.307 -5.329 1.00 79.88 109 LYS A C 1
ATOM 867 O O . LYS A 1 109 ? 1.730 -4.068 -6.296 1.00 79.88 109 LYS A O 1
ATOM 872 N N . THR A 1 110 ? 1.894 -2.004 -5.420 1.00 72.06 110 THR A N 1
ATOM 873 C CA . THR A 1 110 ? 2.331 -1.383 -6.675 1.00 72.06 110 THR A CA 1
ATOM 874 C C . THR A 1 110 ? 3.755 -1.812 -7.039 1.00 72.06 110 THR A C 1
ATOM 876 O O . THR A 1 110 ? 4.561 -2.186 -6.186 1.00 72.06 110 THR A O 1
ATOM 879 N N . THR A 1 111 ? 4.092 -1.824 -8.331 1.00 63.94 111 THR A N 1
ATOM 880 C CA . THR A 1 111 ? 5.428 -2.239 -8.786 1.00 63.94 111 THR A CA 1
ATOM 881 C C . THR A 1 111 ? 6.513 -1.260 -8.310 1.00 63.94 111 THR A C 1
ATOM 883 O O . THR A 1 111 ? 6.299 -0.049 -8.402 1.00 63.94 111 THR A O 1
ATOM 886 N N . PRO A 1 112 ? 7.698 -1.735 -7.873 1.00 55.06 112 PRO A N 1
ATOM 887 C CA . PRO A 1 112 ? 8.801 -0.860 -7.470 1.00 55.06 112 PRO A CA 1
ATOM 888 C C . PRO A 1 112 ? 9.194 0.121 -8.587 1.00 55.06 112 PRO A C 1
ATOM 890 O O . PRO A 1 112 ? 9.281 -0.278 -9.747 1.00 55.06 112 PRO A O 1
ATOM 893 N N . TYR A 1 113 ? 9.490 1.377 -8.232 1.00 49.78 113 TYR A N 1
ATOM 894 C CA . TYR A 1 113 ? 9.940 2.440 -9.152 1.00 49.78 113 TYR A CA 1
ATOM 895 C C . TYR A 1 113 ? 8.947 2.846 -10.257 1.00 49.78 113 TYR A C 1
ATOM 897 O O . TYR A 1 113 ? 9.361 3.426 -11.260 1.00 49.78 113 TYR A O 1
ATOM 905 N N . ASN A 1 114 ? 7.649 2.592 -10.068 1.00 56.56 114 ASN A N 1
ATOM 906 C CA . ASN A 1 114 ? 6.597 3.110 -10.941 1.00 56.56 114 ASN A CA 1
ATOM 907 C C . ASN A 1 114 ? 5.548 3.903 -10.128 1.00 56.56 114 ASN A C 1
ATOM 909 O O . ASN A 1 114 ? 4.473 3.366 -9.856 1.00 56.56 114 ASN A O 1
ATOM 913 N N . PRO A 1 115 ? 5.854 5.155 -9.723 1.00 52.22 115 PRO A N 1
ATOM 914 C CA . PRO A 1 115 ? 4.958 5.996 -8.909 1.00 52.22 115 PRO A CA 1
ATOM 915 C C . PRO A 1 115 ? 3.562 6.152 -9.537 1.00 52.22 115 PRO A C 1
ATOM 917 O O . PRO A 1 115 ? 2.530 6.104 -8.873 1.00 52.22 115 PRO A O 1
ATOM 920 N N . GLN A 1 116 ? 3.506 6.128 -10.872 1.00 56.03 116 GLN A N 1
ATOM 921 C CA . GLN A 1 116 ? 2.266 6.251 -11.633 1.00 56.03 116 GLN A CA 1
ATOM 922 C C . GLN A 1 116 ? 1.232 5.149 -11.328 1.00 56.03 116 GLN A C 1
ATOM 924 O O . GLN A 1 116 ? 0.037 5.366 -11.530 1.00 56.03 116 GLN A O 1
ATOM 929 N N . ALA A 1 117 ? 1.662 3.985 -10.822 1.00 50.56 117 ALA A N 1
ATOM 930 C CA . ALA A 1 117 ? 0.765 2.905 -10.417 1.00 50.56 117 ALA A CA 1
ATOM 931 C C . ALA A 1 117 ? -0.036 3.236 -9.144 1.00 50.56 117 ALA A C 1
ATOM 933 O O . ALA A 1 117 ? -1.141 2.733 -9.002 1.00 50.56 117 ALA A O 1
ATOM 934 N N . ASN A 1 118 ? 0.453 4.109 -8.255 1.00 59.31 118 ASN A N 1
ATOM 935 C CA . ASN A 1 118 ? -0.348 4.659 -7.152 1.00 59.31 118 ASN A CA 1
ATOM 936 C C . ASN A 1 118 ? -0.856 6.076 -7.465 1.00 59.31 118 ASN A C 1
ATOM 938 O O . ASN A 1 118 ? -1.140 6.864 -6.566 1.00 59.31 118 ASN A O 1
ATOM 942 N N . GLY A 1 119 ? -0.981 6.415 -8.752 1.00 57.16 119 GLY A N 1
ATOM 943 C CA . GLY A 1 119 ? -1.257 7.779 -9.197 1.00 57.16 119 GLY A CA 1
ATOM 944 C C . GLY A 1 119 ? -2.559 8.385 -8.660 1.00 57.16 119 GLY A C 1
ATOM 945 O O . GLY A 1 119 ? -2.716 9.596 -8.718 1.00 57.16 119 GLY A O 1
ATOM 946 N N . GLN A 1 120 ? -3.499 7.583 -8.146 1.00 62.12 120 GLN A N 1
ATOM 947 C CA . GLN A 1 120 ? -4.710 8.094 -7.491 1.00 62.12 120 GLN A CA 1
ATOM 948 C C . GLN A 1 120 ? -4.417 8.655 -6.092 1.00 62.12 120 GLN A C 1
ATOM 950 O O . GLN A 1 120 ? -4.875 9.754 -5.800 1.00 62.12 120 GLN A O 1
ATOM 955 N N . CYS A 1 121 ? -3.619 7.964 -5.269 1.00 55.53 121 CYS A N 1
ATOM 956 C CA . CYS A 1 121 ? -3.154 8.510 -3.989 1.00 55.53 121 CYS A CA 1
ATOM 957 C C . CYS A 1 121 ? -2.147 9.642 -4.207 1.00 55.53 121 CYS A C 1
ATOM 959 O O . CYS A 1 121 ? -2.295 10.699 -3.609 1.00 55.53 121 CYS A O 1
ATOM 961 N N . GLU A 1 122 ? -1.194 9.487 -5.134 1.00 60.44 122 GLU A N 1
ATOM 962 C CA . GLU A 1 122 ? -0.198 10.538 -5.406 1.00 60.44 122 GLU A CA 1
ATOM 963 C C . GLU A 1 122 ? -0.817 11.841 -5.932 1.00 60.44 122 GLU A C 1
ATOM 965 O O . GLU A 1 122 ? -0.262 12.910 -5.715 1.00 60.44 122 GLU A O 1
ATOM 970 N N . ARG A 1 123 ? -1.966 11.781 -6.622 1.00 58.88 123 ARG A N 1
ATOM 971 C CA . ARG A 1 123 ? -2.711 12.983 -7.042 1.00 58.88 123 ARG A CA 1
ATOM 972 C C . ARG A 1 123 ? -3.440 13.681 -5.894 1.00 58.88 123 ARG A C 1
ATOM 974 O O . ARG A 1 123 ? -3.843 14.827 -6.076 1.00 58.88 123 ARG A O 1
ATOM 981 N N . GLN A 1 124 ? -3.702 12.972 -4.797 1.00 58.28 124 GLN A N 1
ATOM 982 C CA . GLN A 1 124 ? -4.450 13.480 -3.645 1.00 58.28 124 GLN A CA 1
ATOM 983 C C . GLN A 1 124 ? -3.545 13.950 -2.499 1.00 58.28 124 GLN A C 1
ATOM 985 O O . GLN A 1 124 ? -4.008 14.747 -1.683 1.00 58.28 124 GLN A O 1
ATOM 990 N N . ASN A 1 125 ? -2.299 13.467 -2.450 1.00 56.78 125 ASN A N 1
ATOM 991 C CA . ASN A 1 125 ? -1.248 13.936 -1.541 1.00 56.78 125 ASN A CA 1
ATOM 992 C C . ASN A 1 125 ? -0.802 15.368 -1.876 1.00 56.78 125 ASN A C 1
ATOM 994 O O . ASN A 1 125 ? -0.576 16.140 -0.916 1.00 56.78 125 ASN A O 1
#

Foldseek 3Di:
DVVVVVVVLVPDPVSQVPPPDPDDPDDPPPDDPDDPDDLQEAEDEDDDDDDDDPPDDPDLALVVVLCCCVPVNCVPPNHHQEYEYEPDPSCPDPVNVVSCVVSNYHYHYDDPPCVVSSVVVVVVD